Protein AF-A0AAW1X2G7-F1 (afdb_monomer)

Foldseek 3Di:
DDDDDDDPPPPPPPPPPPPDPDDDQDPQLVVQLVVLVVVLVVVVPQDDPVGGDPCPVVSSCVSSVVSSVVSVVVD

Secondary structure (DSSP, 8-state):
-------------------PPPP---HHHHHHHHHHHHHHHHT-TTEETTEEPTTHHHHHHHHHHHHHHHHHH--

pLDDT: mean 72.97, std 13.78, range [39.28, 89.38]

Sequence (75 aa):
MNSQGNSASSTSRSGRKEKQPSHTWTPVEDVALVEALTELCVSGNWKADNGFKSGYLTQLEKNYRAKATELWIES

Structure (mmCIF, N/CA/C/O backbone):
data_AF-A0AAW1X2G7-F1
#
_entry.id   AF-A0AAW1X2G7-F1
#
loop_
_atom_site.group_PDB
_atom_site.id
_atom_site.type_symbol
_atom_site.label_atom_id
_atom_site.label_alt_id
_atom_site.label_comp_id
_atom_site.label_asym_id
_atom_site.label_entity_id
_atom_site.label_seq_id
_atom_site.pdbx_PDB_ins_code
_atom_site.Cartn_x
_atom_site.Cartn_y
_atom_site.Cartn_z
_atom_site.occupancy
_atom_site.B_iso_or_equiv
_atom_site.auth_seq_id
_atom_site.auth_comp_id
_atom_site.auth_asym_id
_atom_site.auth_atom_id
_atom_site.pdbx_PDB_model_num
ATOM 1 N N . MET A 1 1 ? -50.953 33.506 6.263 1.00 39.28 1 MET A N 1
ATOM 2 C CA . MET A 1 1 ? -50.316 32.178 6.334 1.00 39.28 1 MET A CA 1
ATOM 3 C C . MET A 1 1 ? -49.538 31.951 5.043 1.00 39.28 1 MET A C 1
ATOM 5 O O . MET A 1 1 ? -50.045 32.304 3.989 1.00 39.28 1 MET A O 1
ATOM 9 N N . ASN A 1 2 ? -48.285 31.516 5.199 1.00 42.22 2 ASN A N 1
ATOM 10 C CA . ASN A 1 2 ? -47.346 30.885 4.248 1.00 42.22 2 ASN A CA 1
ATOM 11 C C . ASN A 1 2 ? -47.999 30.146 3.034 1.00 42.22 2 ASN A C 1
ATOM 13 O O . ASN A 1 2 ? -49.138 29.715 3.118 1.00 42.22 2 ASN A O 1
ATOM 17 N N . SER A 1 3 ? -47.382 29.973 1.855 1.00 43.72 3 SER A N 1
ATOM 18 C CA . SER A 1 3 ? -46.023 29.470 1.615 1.00 43.72 3 SER A CA 1
ATOM 19 C C . SER A 1 3 ? -45.586 29.593 0.139 1.00 43.72 3 SER A C 1
ATOM 21 O O . SER A 1 3 ? -46.367 29.323 -0.762 1.00 43.72 3 SER A O 1
ATOM 23 N N . GLN A 1 4 ? -44.292 29.893 -0.039 1.00 47.97 4 GLN A N 1
ATOM 24 C CA . GLN A 1 4 ? -43.313 29.306 -0.977 1.00 47.97 4 GLN A CA 1
ATOM 25 C C . GLN A 1 4 ? -43.589 29.216 -2.489 1.00 47.97 4 GLN A C 1
ATOM 27 O O . GLN A 1 4 ? -44.471 28.505 -2.954 1.00 47.97 4 GLN A O 1
ATOM 32 N N . GLY A 1 5 ? -42.626 29.734 -3.260 1.00 49.97 5 GLY A N 1
ATOM 33 C CA . GLY A 1 5 ? -42.352 29.229 -4.600 1.00 49.97 5 GLY A CA 1
ATOM 34 C C . GLY A 1 5 ? -41.172 29.909 -5.285 1.00 49.97 5 GLY A C 1
ATOM 35 O O . GLY A 1 5 ? -41.313 31.012 -5.790 1.00 49.97 5 GLY A O 1
ATOM 36 N N . ASN A 1 6 ? -40.064 29.171 -5.385 1.00 49.53 6 ASN A N 1
ATOM 37 C CA . ASN A 1 6 ? -39.008 29.310 -6.393 1.00 49.53 6 ASN A CA 1
ATOM 38 C C . ASN A 1 6 ? -37.780 30.188 -6.071 1.00 49.53 6 ASN A C 1
ATOM 40 O O . ASN A 1 6 ? -37.491 31.179 -6.738 1.00 49.53 6 ASN A O 1
ATOM 44 N N . SER A 1 7 ? -36.968 29.732 -5.111 1.00 49.00 7 SER A N 1
ATOM 45 C CA . SER A 1 7 ? -35.531 30.030 -5.115 1.00 49.00 7 SER A CA 1
ATOM 46 C C . SER A 1 7 ? -34.876 29.241 -6.250 1.00 49.00 7 SER A C 1
ATOM 48 O O . SER A 1 7 ? -34.670 28.034 -6.129 1.00 49.00 7 SER A O 1
ATOM 50 N N . ALA A 1 8 ? -34.558 29.909 -7.358 1.00 52.03 8 ALA A N 1
ATOM 51 C CA . ALA A 1 8 ? -33.740 29.340 -8.421 1.00 52.03 8 ALA A CA 1
ATOM 52 C C . ALA A 1 8 ? -32.329 29.065 -7.876 1.00 52.03 8 ALA A C 1
ATOM 54 O O . ALA A 1 8 ? -31.470 29.943 -7.831 1.00 52.03 8 ALA A O 1
ATOM 55 N N . SER A 1 9 ? -32.094 27.837 -7.420 1.00 53.81 9 SER A N 1
ATOM 56 C CA . SER A 1 9 ? -30.773 27.350 -7.041 1.00 53.81 9 SER A CA 1
ATOM 57 C C . SER A 1 9 ? -29.938 27.145 -8.302 1.00 53.81 9 SER A C 1
ATOM 59 O O . SER A 1 9 ? -29.947 26.070 -8.909 1.00 53.81 9 SER A O 1
ATOM 61 N N . SER A 1 10 ? -29.210 28.186 -8.699 1.00 57.59 10 SER A N 1
ATOM 62 C CA . SER A 1 10 ? -28.127 28.127 -9.676 1.00 57.59 10 SER A CA 1
ATOM 63 C C . SER A 1 10 ? -27.010 27.233 -9.137 1.00 57.59 10 SER A C 1
ATOM 65 O O . SER A 1 10 ? -26.033 27.672 -8.537 1.00 57.59 10 SER A O 1
ATOM 67 N N . THR A 1 11 ? -27.146 25.925 -9.348 1.00 59.34 11 THR A N 1
ATOM 68 C CA . THR A 1 11 ? -26.071 24.973 -9.063 1.00 59.34 11 THR A CA 1
ATOM 69 C C . THR A 1 11 ? -25.089 24.997 -10.229 1.00 59.34 11 THR A C 1
ATOM 71 O O . THR A 1 11 ? -24.985 24.049 -11.003 1.00 59.34 11 THR A O 1
ATOM 74 N N . SER A 1 12 ? -24.351 26.096 -10.377 1.00 58.88 12 SER A N 1
ATOM 75 C CA . SER A 1 12 ? -23.184 26.153 -11.255 1.00 58.88 12 SER A CA 1
ATOM 76 C C . SER A 1 12 ? -22.027 25.403 -10.595 1.00 58.88 12 SER A C 1
ATOM 78 O O . SER A 1 12 ? -21.050 25.993 -10.142 1.00 58.88 12 SER A O 1
ATOM 80 N N . ARG A 1 13 ? -22.116 24.070 -10.536 1.00 60.78 13 ARG A N 1
ATOM 81 C CA . ARG A 1 13 ? -20.970 23.204 -10.219 1.00 60.78 13 ARG A CA 1
ATOM 82 C C . ARG A 1 13 ? -20.135 22.982 -11.479 1.00 60.78 13 ARG A C 1
ATOM 84 O O . ARG A 1 13 ? -19.888 21.852 -11.876 1.00 60.78 13 ARG A O 1
ATOM 91 N N . SER A 1 14 ? -19.685 24.064 -12.108 1.00 61.84 14 SER A N 1
ATOM 92 C CA . SER A 1 14 ? -18.618 23.991 -13.109 1.00 61.84 14 SER A CA 1
ATOM 93 C C . SER A 1 14 ? -17.281 24.286 -12.434 1.00 61.84 14 SER A C 1
ATOM 95 O O . SER A 1 14 ? -16.568 25.218 -12.791 1.00 61.84 14 SER A O 1
ATOM 97 N N . GLY A 1 15 ? -16.949 23.486 -11.420 1.00 59.50 15 GLY A N 1
ATOM 98 C CA . GLY A 1 15 ? -15.585 23.381 -10.923 1.00 59.50 15 GLY A CA 1
ATOM 99 C C . GLY A 1 15 ? -14.850 22.421 -11.842 1.00 59.50 15 GLY A C 1
ATOM 100 O O . GLY A 1 15 ? -14.932 21.207 -11.658 1.00 59.50 15 GLY A O 1
ATOM 101 N N . ARG A 1 16 ? -14.190 22.950 -12.874 1.00 63.66 16 ARG A N 1
ATOM 102 C CA . ARG A 1 16 ? -13.273 22.184 -13.717 1.00 63.66 16 ARG A CA 1
ATOM 103 C C . ARG A 1 16 ? -12.151 21.706 -12.791 1.00 63.66 16 ARG A C 1
ATOM 105 O O . ARG A 1 16 ? -11.241 22.472 -12.505 1.00 63.66 16 ARG A O 1
ATOM 112 N N . LYS A 1 17 ? -12.269 20.490 -12.240 1.00 66.25 17 LYS A N 1
ATOM 113 C CA . LYS A 1 17 ? -11.188 19.872 -11.466 1.00 66.25 17 LYS A CA 1
ATOM 114 C C . LYS A 1 17 ? -9.982 19.860 -12.393 1.00 66.25 17 LYS A C 1
ATOM 116 O O . LYS A 1 17 ? -10.047 19.219 -13.445 1.00 66.25 17 LYS A O 1
ATOM 121 N N . GLU A 1 18 ? -8.952 20.635 -12.061 1.00 69.12 18 GLU A N 1
ATOM 122 C CA . GLU A 1 18 ? -7.669 20.536 -12.743 1.00 69.12 18 GLU A CA 1
ATOM 123 C C . GLU A 1 18 ? -7.330 19.054 -12.821 1.00 69.12 18 GLU A C 1
ATOM 125 O O . GLU A 1 18 ? -7.406 18.338 -11.816 1.00 69.12 18 GLU A O 1
ATOM 130 N N . LYS A 1 19 ? -7.084 18.573 -14.043 1.00 66.94 19 LYS A N 1
ATOM 131 C CA . LYS A 1 19 ? -6.658 17.198 -14.258 1.00 66.94 19 LYS A CA 1
ATOM 132 C C . LYS A 1 19 ? -5.330 17.067 -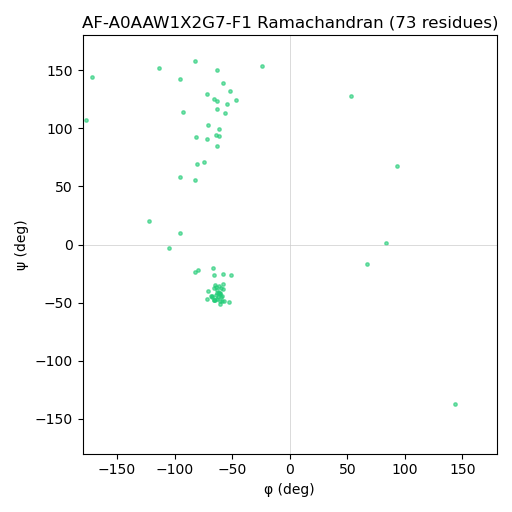13.532 1.00 66.94 19 LYS A C 1
ATOM 134 O O . LYS A 1 19 ? -4.311 17.522 -14.041 1.00 66.94 19 LYS A O 1
ATOM 139 N N . GLN A 1 20 ? -5.374 16.506 -12.328 1.00 71.19 20 GLN A N 1
ATOM 140 C CA . GLN A 1 20 ? -4.174 16.102 -11.621 1.00 71.19 20 GLN A CA 1
ATOM 141 C C . GLN A 1 20 ? -3.373 15.222 -12.586 1.00 71.19 20 GLN A C 1
ATOM 143 O O . GLN A 1 20 ? -3.984 14.368 -13.245 1.00 71.19 20 GLN A O 1
ATOM 148 N N . PRO A 1 21 ? -2.062 15.462 -12.745 1.00 70.81 21 PRO A N 1
ATOM 149 C CA . PRO A 1 21 ? -1.244 14.633 -13.609 1.00 70.81 21 PRO A CA 1
ATOM 150 C C . PRO A 1 21 ? -1.408 13.181 -13.157 1.00 70.81 21 PRO A C 1
ATOM 152 O O . PRO A 1 21 ? -1.187 12.853 -11.992 1.00 70.81 21 PRO A O 1
ATOM 155 N N . SER A 1 22 ? -1.872 12.322 -14.064 1.00 74.12 22 SER A N 1
ATOM 156 C CA . SER A 1 22 ? -1.924 10.889 -13.805 1.00 74.12 22 SER A CA 1
ATOM 157 C C . SER A 1 22 ? -0.490 10.414 -13.625 1.00 74.12 22 SER A C 1
ATOM 159 O O . SER A 1 22 ? 0.310 10.534 -14.552 1.00 74.12 22 SER A O 1
ATOM 161 N N . HIS A 1 23 ? -0.159 9.924 -12.434 1.00 78.94 23 HIS A N 1
ATOM 162 C CA . HIS A 1 23 ? 1.136 9.307 -12.197 1.00 78.94 23 HIS A CA 1
ATOM 163 C C . HIS A 1 23 ? 1.256 8.057 -13.078 1.00 78.94 23 HIS A C 1
ATOM 165 O O . HIS A 1 23 ? 0.389 7.180 -13.039 1.00 78.94 23 HIS A O 1
ATOM 171 N N . THR A 1 24 ? 2.304 8.012 -13.899 1.00 79.75 24 THR A N 1
ATOM 172 C CA . THR A 1 24 ? 2.649 6.843 -14.707 1.00 79.75 24 THR A CA 1
ATOM 173 C C . THR A 1 24 ? 3.636 6.009 -13.912 1.00 79.75 24 THR A C 1
ATOM 175 O O . THR A 1 24 ? 4.756 6.455 -13.691 1.00 79.75 24 THR A O 1
ATOM 178 N N . TRP A 1 25 ? 3.216 4.814 -13.511 1.00 81.50 25 TRP A N 1
ATOM 179 C CA . TRP A 1 25 ? 4.075 3.857 -12.823 1.00 81.50 25 TRP A CA 1
ATOM 180 C C . TRP A 1 25 ? 5.186 3.376 -13.757 1.00 8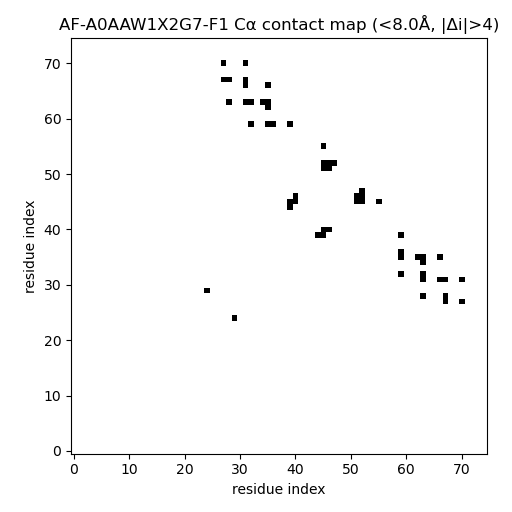1.50 25 TRP A C 1
ATOM 182 O O . TRP A 1 25 ? 4.910 2.901 -14.863 1.00 81.50 25 TRP A O 1
ATOM 192 N N . THR A 1 26 ? 6.441 3.502 -13.330 1.00 84.19 26 THR A N 1
ATOM 193 C CA . THR A 1 26 ? 7.569 2.857 -14.014 1.00 84.19 26 THR A CA 1
ATOM 194 C C . THR A 1 26 ? 7.709 1.394 -13.572 1.00 84.19 26 THR A C 1
ATOM 196 O O . THR A 1 26 ? 7.252 1.043 -12.487 1.00 84.19 26 THR A O 1
ATOM 199 N N . PRO A 1 27 ? 8.358 0.513 -14.359 1.00 84.62 27 PRO A N 1
ATOM 200 C CA . PRO A 1 27 ? 8.538 -0.890 -13.971 1.00 84.62 27 PRO A CA 1
ATOM 201 C C . PRO A 1 27 ? 9.277 -1.078 -12.635 1.00 84.62 27 PRO A C 1
ATOM 203 O O . PRO A 1 27 ? 8.973 -1.999 -11.888 1.00 84.62 27 PRO A O 1
ATOM 206 N N . VAL A 1 28 ? 10.229 -0.194 -12.317 1.00 83.44 28 VAL A N 1
ATOM 207 C CA . VAL A 1 28 ? 10.977 -0.216 -11.047 1.00 83.44 28 VAL A CA 1
ATOM 208 C C . VAL A 1 28 ? 10.060 0.140 -9.875 1.00 83.44 28 VAL A C 1
ATOM 210 O O . VAL A 1 28 ? 10.066 -0.525 -8.841 1.00 83.44 28 VAL A O 1
ATOM 213 N N . GLU A 1 29 ? 9.229 1.167 -10.053 1.00 84.62 29 GLU A N 1
ATOM 214 C CA . GLU A 1 29 ? 8.226 1.565 -9.066 1.00 84.62 29 GLU A CA 1
ATOM 215 C C . GLU A 1 29 ? 7.142 0.496 -8.886 1.00 84.62 29 GLU A C 1
ATOM 217 O O . GLU A 1 29 ? 6.704 0.255 -7.764 1.00 84.62 29 GLU A O 1
ATOM 222 N N . ASP A 1 30 ? 6.740 -0.179 -9.963 1.00 87.06 30 ASP A N 1
ATOM 223 C CA . ASP A 1 30 ? 5.757 -1.264 -9.919 1.00 87.06 30 ASP A CA 1
ATOM 224 C C . ASP A 1 30 ? 6.254 -2.436 -9.059 1.00 87.06 30 ASP A C 1
ATOM 226 O O . ASP A 1 30 ? 5.539 -2.903 -8.172 1.00 87.06 30 ASP A O 1
ATOM 230 N N . VAL A 1 31 ? 7.519 -2.845 -9.222 1.00 88.19 31 VAL A N 1
ATOM 231 C CA . VAL A 1 31 ? 8.137 -3.881 -8.375 1.00 88.19 31 VAL A CA 1
ATOM 232 C C . VAL A 1 31 ? 8.154 -3.453 -6.904 1.00 88.19 31 VAL A C 1
ATOM 234 O O . VAL A 1 31 ? 7.688 -4.203 -6.044 1.00 88.19 31 VAL A O 1
ATOM 237 N N . ALA A 1 32 ? 8.607 -2.230 -6.608 1.00 87.12 32 ALA A N 1
ATOM 238 C CA . ALA A 1 32 ? 8.619 -1.701 -5.242 1.00 87.12 32 ALA A CA 1
ATOM 239 C C . ALA A 1 32 ? 7.211 -1.637 -4.623 1.00 87.12 32 ALA A C 1
ATOM 241 O O . ALA A 1 32 ? 7.034 -1.904 -3.430 1.00 87.12 32 ALA A O 1
ATOM 242 N N . LEU A 1 33 ? 6.200 -1.292 -5.425 1.00 87.94 33 LEU A N 1
ATOM 243 C CA . LEU A 1 33 ? 4.806 -1.248 -4.997 1.00 87.94 33 LEU A CA 1
ATOM 244 C C . LEU A 1 33 ? 4.287 -2.648 -4.654 1.00 87.94 33 LEU A C 1
ATOM 246 O O . LEU A 1 33 ? 3.676 -2.829 -3.598 1.00 87.94 33 LEU A O 1
ATOM 250 N N . VAL A 1 34 ? 4.529 -3.633 -5.522 1.00 89.38 34 VAL A N 1
ATOM 251 C CA . VAL A 1 34 ? 4.091 -5.0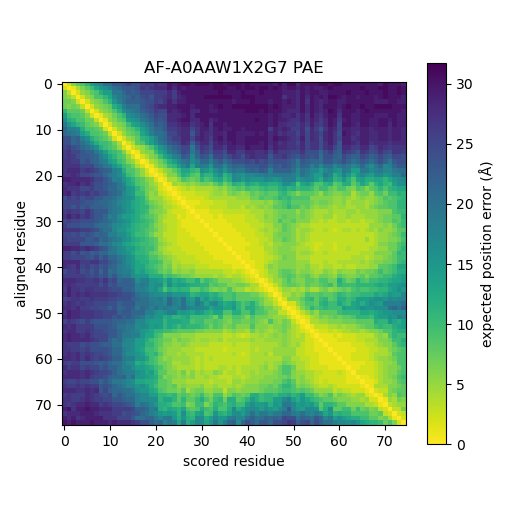22 -5.321 1.00 89.38 34 VAL A CA 1
ATOM 252 C C . VAL A 1 34 ? 4.750 -5.630 -4.085 1.00 89.38 34 VAL A C 1
ATOM 254 O O . VAL A 1 34 ? 4.069 -6.280 -3.286 1.00 89.38 34 VAL A O 1
ATOM 257 N N . GLU A 1 35 ? 6.040 -5.385 -3.868 1.00 88.88 35 GLU A N 1
ATOM 258 C CA . GLU A 1 35 ? 6.724 -5.833 -2.655 1.00 88.88 35 GLU A CA 1
ATOM 259 C C . GLU A 1 35 ? 6.150 -5.184 -1.394 1.00 88.88 35 GLU A C 1
ATOM 261 O O . GLU A 1 35 ? 5.836 -5.889 -0.433 1.00 88.88 35 GLU A O 1
ATOM 266 N N . ALA A 1 36 ? 5.949 -3.861 -1.401 1.00 88.75 36 ALA A N 1
ATOM 267 C CA . ALA A 1 36 ? 5.360 -3.150 -0.268 1.00 88.75 36 ALA A CA 1
ATOM 268 C C . ALA A 1 36 ? 3.956 -3.684 0.062 1.00 88.75 36 ALA A C 1
ATOM 270 O O . ALA A 1 36 ? 3.645 -3.944 1.226 1.00 88.75 36 ALA A O 1
ATOM 271 N N . LEU A 1 37 ? 3.111 -3.904 -0.953 1.00 88.00 37 LEU A N 1
ATOM 272 C CA . LEU A 1 37 ? 1.785 -4.511 -0.791 1.00 88.00 37 LEU A CA 1
ATOM 273 C C . LEU A 1 37 ? 1.869 -5.921 -0.201 1.00 88.00 37 LEU A C 1
ATOM 275 O O . LEU A 1 37 ? 1.072 -6.271 0.675 1.00 88.00 37 LEU A O 1
ATOM 279 N N . THR A 1 38 ? 2.829 -6.719 -0.666 1.00 88.12 38 THR A N 1
ATOM 280 C CA . THR A 1 38 ? 3.031 -8.097 -0.212 1.00 88.12 38 THR A CA 1
ATOM 281 C C . THR A 1 38 ? 3.451 -8.130 1.253 1.00 88.12 38 THR A C 1
ATOM 283 O O . THR A 1 38 ? 2.824 -8.834 2.042 1.00 88.12 38 THR A O 1
ATOM 286 N N . GLU A 1 39 ? 4.427 -7.319 1.660 1.00 86.94 39 GLU A N 1
ATOM 287 C CA . GLU A 1 39 ? 4.868 -7.207 3.059 1.00 86.94 39 GLU A CA 1
ATOM 288 C C . GLU A 1 39 ? 3.731 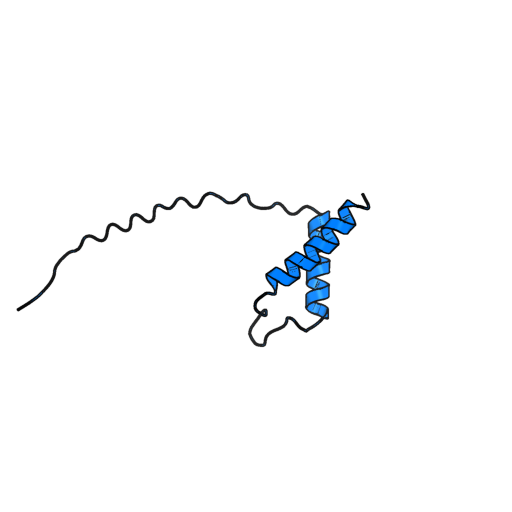-6.762 3.988 1.00 86.94 39 GLU A C 1
ATOM 290 O O . GLU A 1 39 ? 3.499 -7.359 5.044 1.00 86.94 39 GLU A O 1
ATOM 295 N N . LEU A 1 40 ? 2.962 -5.754 3.566 1.00 85.19 40 LEU A N 1
ATOM 296 C CA . LEU A 1 40 ? 1.784 -5.271 4.289 1.00 85.19 40 LEU A CA 1
ATOM 297 C C . LEU A 1 40 ? 0.698 -6.349 4.431 1.00 85.19 40 LEU A C 1
ATOM 299 O O . LEU A 1 40 ? 0.027 -6.413 5.466 1.00 85.19 40 LEU A O 1
ATOM 303 N N . CYS A 1 41 ? 0.529 -7.198 3.416 1.00 82.56 41 CYS A N 1
ATOM 304 C CA . CYS A 1 41 ? -0.414 -8.312 3.432 1.00 82.56 41 CYS A CA 1
ATOM 305 C C . CYS A 1 41 ? 0.060 -9.446 4.357 1.00 82.56 41 CYS A C 1
ATOM 307 O O . CYS A 1 41 ? -0.711 -9.917 5.198 1.00 82.56 41 CYS A O 1
ATOM 309 N N . VAL A 1 42 ? 1.337 -9.833 4.254 1.00 83.62 42 VAL A N 1
ATOM 310 C CA . VAL A 1 42 ? 1.968 -10.891 5.063 1.00 83.62 42 VAL A CA 1
ATOM 311 C C . VAL A 1 42 ? 2.004 -10.517 6.543 1.00 83.62 42 VAL A C 1
ATOM 313 O O . VAL A 1 42 ? 1.760 -11.372 7.391 1.00 83.62 42 VAL A O 1
ATOM 316 N N . SER A 1 43 ? 2.224 -9.239 6.870 1.00 80.50 43 SER A N 1
ATOM 317 C CA . SER A 1 43 ? 2.193 -8.753 8.254 1.00 80.50 43 SER A CA 1
ATOM 318 C C . SER A 1 43 ? 0.853 -9.026 8.948 1.00 80.50 43 SER A C 1
ATOM 320 O O . SER A 1 43 ? 0.816 -9.081 10.173 1.00 80.50 43 SER A O 1
ATOM 322 N N . GLY A 1 44 ? -0.256 -9.167 8.208 1.00 75.69 44 GLY A N 1
ATOM 323 C CA . GLY A 1 44 ? -1.587 -9.458 8.757 1.00 75.69 44 GLY A CA 1
ATOM 324 C C . GLY A 1 44 ? -2.198 -8.333 9.608 1.00 75.69 44 GLY A C 1
ATOM 325 O O . GLY A 1 44 ? -3.413 -8.293 9.793 1.00 75.69 44 GLY A O 1
ATOM 326 N N . ASN A 1 45 ? -1.392 -7.367 10.060 1.00 74.00 45 ASN A N 1
ATOM 327 C CA . ASN A 1 45 ? -1.780 -6.262 10.936 1.00 74.00 45 ASN A CA 1
ATOM 328 C C . ASN A 1 45 ? -2.746 -5.259 10.300 1.00 74.00 45 ASN A C 1
ATOM 330 O O . ASN A 1 45 ? -3.404 -4.509 11.028 1.00 74.00 45 ASN A O 1
ATOM 334 N N . TRP A 1 46 ? -2.825 -5.226 8.970 1.00 73.88 46 TRP A N 1
ATOM 335 C CA . TRP A 1 46 ? -3.561 -4.210 8.215 1.00 73.88 46 TRP A CA 1
ATOM 336 C C . TRP A 1 46 ? -4.888 -4.693 7.627 1.00 73.88 46 TRP A C 1
ATOM 338 O O . TRP A 1 46 ? -5.644 -3.886 7.080 1.00 73.88 46 TRP A O 1
ATOM 348 N N . LYS A 1 47 ? -5.206 -5.980 7.807 1.00 67.69 47 LYS A N 1
ATOM 349 C CA . LYS A 1 47 ? -6.536 -6.527 7.532 1.00 67.69 47 LYS A CA 1
ATOM 350 C C . LYS A 1 47 ? -7.514 -6.032 8.604 1.00 67.69 47 LYS A C 1
ATOM 352 O O . LYS A 1 47 ? -7.222 -6.112 9.798 1.00 67.69 47 LYS A O 1
ATOM 357 N N . ALA A 1 48 ? -8.652 -5.494 8.181 1.00 68.19 48 ALA A N 1
ATOM 358 C CA . ALA A 1 48 ? -9.806 -5.205 9.028 1.00 68.19 48 ALA A CA 1
ATOM 359 C C . ALA A 1 48 ? -10.973 -6.114 8.613 1.00 68.19 48 ALA A C 1
ATOM 361 O O . ALA A 1 48 ? -11.066 -6.474 7.440 1.00 68.19 48 ALA A O 1
ATOM 362 N N . ASP A 1 49 ? -11.876 -6.445 9.542 1.00 68.56 49 ASP A N 1
ATOM 363 C CA . ASP A 1 49 ? -13.034 -7.328 9.298 1.00 68.56 49 ASP A CA 1
ATOM 364 C C . ASP A 1 49 ? -13.889 -6.929 8.078 1.00 68.56 49 ASP A C 1
ATOM 366 O O . ASP A 1 49 ? -14.468 -7.794 7.430 1.00 68.56 49 ASP A O 1
ATOM 370 N N . ASN A 1 50 ? -13.891 -5.643 7.699 1.00 69.00 50 ASN A N 1
ATOM 371 C CA . ASN A 1 50 ? -14.635 -5.109 6.550 1.00 69.00 50 ASN A CA 1
ATOM 372 C C . ASN A 1 50 ? -13.761 -4.397 5.491 1.00 69.00 50 ASN A C 1
ATOM 374 O O . ASN A 1 50 ? -14.276 -3.593 4.714 1.00 69.00 50 ASN A O 1
ATOM 378 N N . GLY A 1 51 ? -12.447 -4.649 5.441 1.00 73.00 51 GLY A N 1
ATOM 379 C CA . GLY A 1 51 ? -11.569 -4.065 4.417 1.00 73.00 51 GLY A CA 1
ATOM 380 C C . GLY A 1 51 ? -10.178 -3.698 4.928 1.00 73.00 51 GLY A C 1
ATOM 381 O O . GLY A 1 51 ? -9.544 -4.458 5.655 1.00 73.00 51 GLY A O 1
ATOM 382 N N . PHE A 1 52 ? -9.684 -2.527 4.533 1.00 76.19 52 PHE A N 1
ATOM 383 C CA . PHE A 1 52 ? -8.375 -2.025 4.955 1.00 76.19 52 PHE A CA 1
ATOM 384 C C . PHE A 1 52 ? -8.510 -1.090 6.156 1.00 76.19 52 PHE A C 1
ATOM 386 O O . PHE A 1 52 ? -9.449 -0.295 6.238 1.00 76.19 52 PHE A O 1
ATOM 393 N N . LYS A 1 53 ? -7.551 -1.154 7.086 1.00 78.81 53 LYS A N 1
ATOM 394 C CA . LYS A 1 53 ? -7.482 -0.197 8.200 1.00 78.81 53 LYS A CA 1
ATOM 395 C C . LYS A 1 53 ? -7.246 1.226 7.690 1.00 78.81 53 LYS A C 1
ATOM 397 O O . LYS A 1 53 ? -6.581 1.433 6.672 1.00 78.81 53 LYS A O 1
ATOM 402 N N . SER A 1 54 ? -7.755 2.222 8.421 1.00 78.25 54 SER A N 1
ATOM 403 C CA . SER A 1 54 ? -7.412 3.616 8.132 1.00 78.25 54 SER A CA 1
ATOM 404 C C . SER A 1 54 ? -5.892 3.800 8.229 1.00 78.25 54 SER A C 1
ATOM 406 O O . SER A 1 54 ? -5.228 3.205 9.077 1.00 78.25 54 SER A O 1
ATOM 408 N N . GLY A 1 55 ? -5.320 4.561 7.296 1.00 83.44 55 GLY A N 1
ATOM 409 C CA . GLY A 1 55 ? -3.868 4.724 7.193 1.00 83.44 55 GLY A CA 1
ATOM 410 C C . GLY A 1 55 ? -3.137 3.617 6.426 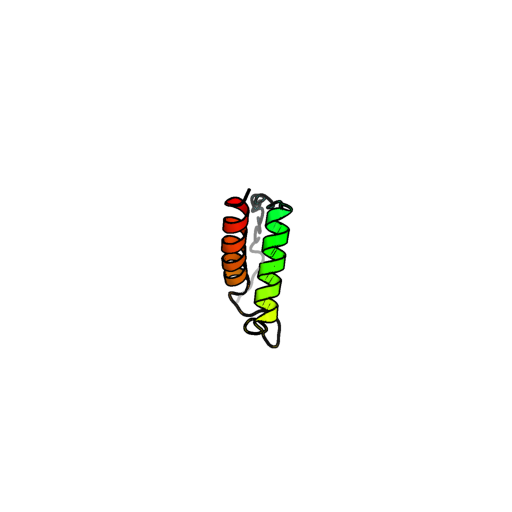1.00 83.44 55 GLY A C 1
ATOM 411 O O . GLY A 1 55 ? -1.925 3.730 6.272 1.00 83.44 55 GLY A O 1
ATOM 412 N N . TYR A 1 56 ? -3.832 2.607 5.881 1.00 85.00 56 TYR A N 1
ATOM 413 C CA . TYR A 1 56 ? -3.216 1.597 5.007 1.00 85.00 56 TYR A CA 1
ATOM 414 C C . TYR A 1 56 ? -2.440 2.229 3.849 1.00 85.00 56 TYR A C 1
ATOM 416 O O . TYR A 1 56 ? -1.272 1.918 3.654 1.00 85.00 56 TYR A O 1
ATOM 424 N N . LEU A 1 57 ? -3.063 3.175 3.137 1.00 84.69 57 LEU A N 1
ATOM 425 C CA . LEU A 1 57 ? -2.411 3.900 2.044 1.00 84.69 57 LEU A CA 1
ATOM 426 C C . LEU A 1 57 ? -1.191 4.688 2.528 1.00 84.69 57 LEU A C 1
ATOM 428 O O . LEU A 1 57 ? -0.147 4.638 1.898 1.00 84.69 57 LEU A O 1
ATOM 432 N N . THR A 1 58 ? -1.277 5.344 3.686 1.00 86.38 58 THR A N 1
ATOM 433 C CA . THR A 1 58 ? -0.140 6.070 4.271 1.00 86.38 58 THR A CA 1
ATOM 434 C C . THR A 1 58 ? 1.014 5.134 4.626 1.00 86.38 58 THR A C 1
ATOM 436 O O . THR A 1 58 ? 2.177 5.488 4.440 1.00 86.38 58 THR A O 1
ATOM 439 N N . GLN A 1 59 ? 0.722 3.939 5.142 1.00 86.50 59 GLN A N 1
ATOM 440 C CA . GLN A 1 59 ? 1.753 2.948 5.431 1.00 86.50 59 GLN A CA 1
ATOM 441 C C . GLN A 1 59 ? 2.331 2.358 4.141 1.00 86.50 59 GLN A C 1
ATOM 443 O O . GLN A 1 59 ? 3.546 2.191 4.048 1.00 86.50 59 GLN A O 1
ATOM 448 N N . LEU A 1 60 ? 1.488 2.090 3.144 1.00 88.38 60 LEU A N 1
ATOM 449 C CA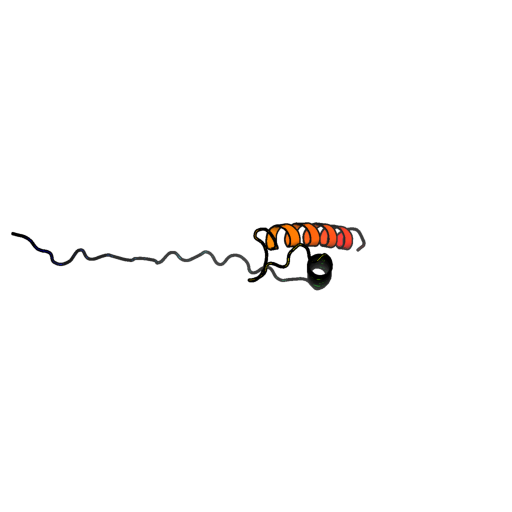 . LEU A 1 60 ? 1.909 1.633 1.826 1.00 88.38 60 LEU A CA 1
ATOM 450 C C . LEU A 1 60 ? 2.845 2.645 1.172 1.00 88.38 60 LEU A C 1
ATOM 452 O O . LEU A 1 60 ? 3.935 2.268 0.769 1.00 88.38 60 LEU A O 1
ATOM 456 N N . GLU A 1 61 ? 2.483 3.927 1.156 1.00 86.31 61 GLU A N 1
ATOM 457 C CA . GLU A 1 61 ? 3.328 4.999 0.628 1.00 86.31 61 GLU A CA 1
ATOM 458 C C . GLU A 1 61 ? 4.682 5.077 1.337 1.00 86.31 61 GLU A C 1
ATOM 460 O O . GLU A 1 61 ? 5.690 5.313 0.681 1.00 86.31 61 GLU A O 1
ATOM 465 N N . LYS A 1 62 ? 4.741 4.861 2.658 1.00 86.81 62 LYS A N 1
ATOM 466 C CA . LYS A 1 62 ? 6.015 4.831 3.397 1.00 86.81 62 LYS A CA 1
ATOM 467 C C . LYS A 1 62 ? 6.906 3.663 2.972 1.00 86.81 62 LYS A C 1
ATOM 469 O O . LYS A 1 62 ? 8.087 3.881 2.723 1.00 86.81 62 LYS A O 1
ATOM 474 N N . ASN A 1 63 ? 6.347 2.454 2.885 1.00 86.31 63 ASN A N 1
ATOM 475 C CA . ASN A 1 63 ? 7.098 1.256 2.485 1.00 86.31 63 ASN A CA 1
ATOM 476 C C . ASN A 1 63 ? 7.532 1.347 1.022 1.00 86.31 63 ASN A C 1
ATOM 478 O O . ASN A 1 63 ? 8.696 1.130 0.706 1.00 86.31 63 ASN A O 1
ATOM 482 N N . TYR A 1 64 ? 6.612 1.756 0.151 1.00 85.56 64 TYR A N 1
ATOM 483 C CA . TYR A 1 64 ? 6.884 2.019 -1.253 1.00 85.56 64 TYR A CA 1
ATOM 484 C C . TYR A 1 64 ? 7.990 3.061 -1.426 1.00 85.56 64 TYR A C 1
ATOM 486 O O . TYR A 1 64 ? 8.931 2.816 -2.164 1.00 85.56 64 TYR A O 1
ATOM 494 N N . ARG A 1 65 ? 7.924 4.202 -0.726 1.00 83.06 65 ARG A N 1
ATOM 495 C CA . ARG A 1 65 ? 8.963 5.240 -0.820 1.00 83.06 65 ARG A CA 1
ATOM 496 C C . ARG A 1 65 ? 10.321 4.731 -0.365 1.00 83.06 65 ARG A C 1
ATOM 498 O O . ARG A 1 65 ? 11.293 5.050 -1.029 1.00 83.06 65 ARG A O 1
ATOM 505 N N . ALA A 1 66 ? 10.380 3.955 0.718 1.00 83.62 66 ALA A N 1
ATOM 506 C CA . ALA A 1 66 ? 11.628 3.353 1.181 1.00 83.62 66 ALA A CA 1
ATOM 507 C C . ALA A 1 66 ? 12.230 2.427 0.109 1.00 83.62 66 ALA A C 1
ATOM 509 O O . ALA A 1 66 ? 13.368 2.628 -0.306 1.00 83.62 66 ALA A O 1
ATOM 510 N N . LYS A 1 67 ? 11.429 1.500 -0.427 1.00 81.12 67 LYS A N 1
ATOM 511 C CA . LYS A 1 67 ? 11.861 0.562 -1.475 1.00 81.12 67 LYS A CA 1
ATOM 512 C C . LYS A 1 67 ? 12.227 1.260 -2.784 1.00 81.12 67 LYS A C 1
ATOM 514 O O . LYS A 1 67 ? 13.251 0.962 -3.384 1.00 81.12 67 LYS A O 1
ATOM 519 N N . ALA A 1 68 ? 11.424 2.231 -3.212 1.00 79.81 68 ALA A N 1
ATOM 520 C CA . ALA A 1 68 ? 11.708 3.028 -4.396 1.00 79.81 68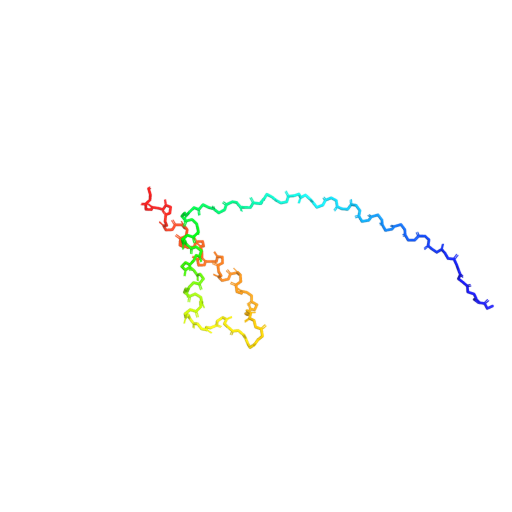 ALA A CA 1
ATOM 521 C C . ALA A 1 68 ? 13.029 3.791 -4.229 1.00 79.81 68 ALA A C 1
ATOM 523 O O . ALA A 1 68 ? 13.838 3.791 -5.143 1.00 79.81 68 ALA A O 1
ATOM 524 N N . THR A 1 69 ? 13.312 4.390 -3.067 1.00 73.25 69 THR A N 1
ATOM 525 C CA . THR A 1 69 ? 14.607 5.061 -2.863 1.00 73.25 69 THR A CA 1
ATOM 526 C C . THR A 1 69 ? 15.796 4.106 -2.896 1.00 73.25 69 THR A C 1
ATOM 528 O O . THR A 1 69 ? 16.838 4.491 -3.415 1.00 73.25 69 THR A O 1
ATOM 531 N N . GLU A 1 70 ? 15.652 2.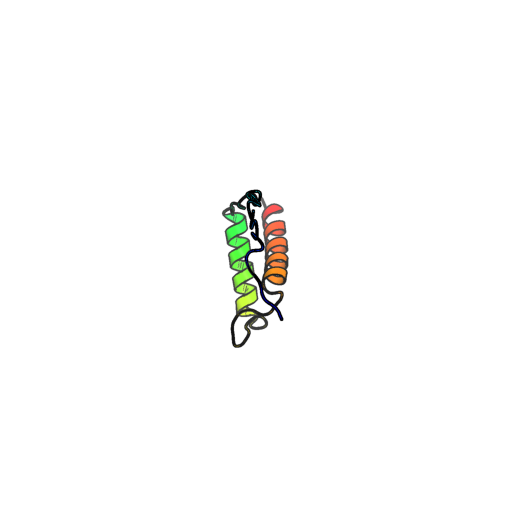876 -2.401 1.00 62.00 70 GLU A N 1
ATOM 532 C CA . GLU A 1 70 ? 16.725 1.874 -2.440 1.00 62.00 70 GLU A CA 1
ATOM 533 C C . GLU A 1 70 ? 17.023 1.423 -3.877 1.00 62.00 70 GLU A C 1
ATOM 535 O O . GLU A 1 70 ? 18.174 1.449 -4.305 1.00 62.00 70 GLU A O 1
ATOM 540 N N . LEU A 1 71 ? 15.990 1.158 -4.684 1.00 63.78 71 LEU A N 1
ATOM 541 C CA . LEU A 1 71 ? 16.166 0.755 -6.087 1.00 63.78 71 LEU A CA 1
ATOM 542 C C . LEU A 1 71 ? 16.784 1.849 -6.976 1.00 63.78 71 LEU A C 1
ATOM 544 O O . LEU A 1 71 ? 17.422 1.539 -7.982 1.00 63.78 71 LEU A O 1
ATOM 548 N N . TRP A 1 72 ? 16.615 3.125 -6.616 1.00 64.56 72 TRP A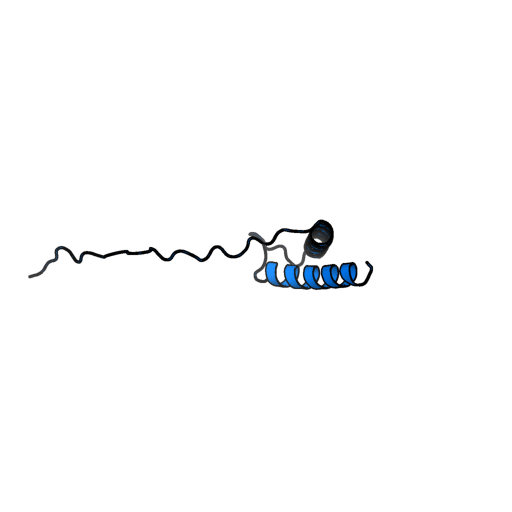 N 1
ATOM 549 C CA . TRP A 1 72 ? 17.238 4.251 -7.323 1.00 64.56 72 TRP A CA 1
ATOM 550 C C . TRP A 1 72 ? 18.707 4.476 -6.946 1.00 64.56 72 TRP A C 1
ATOM 552 O O . TRP A 1 72 ? 19.430 5.103 -7.715 1.00 64.56 72 TRP A O 1
ATOM 562 N N . ILE A 1 73 ? 19.151 4.003 -5.780 1.00 59.72 73 ILE A N 1
ATOM 563 C CA . ILE A 1 73 ? 20.554 4.112 -5.346 1.00 59.72 73 ILE A CA 1
ATOM 564 C C . ILE A 1 73 ? 21.407 2.986 -5.959 1.00 59.72 73 ILE A C 1
ATOM 566 O O . ILE A 1 73 ? 22.613 3.151 -6.123 1.00 59.72 73 ILE A O 1
ATOM 570 N N . GLU A 1 74 ? 20.781 1.873 -6.345 1.00 53.31 74 GLU A N 1
ATOM 571 C CA . GLU A 1 74 ? 21.429 0.683 -6.914 1.00 53.31 74 GLU A CA 1
ATOM 572 C C . GLU A 1 74 ? 21.444 0.615 -8.459 1.00 53.31 74 GLU A C 1
ATOM 574 O O . GLU A 1 74 ? 21.823 -0.419 -9.011 1.00 53.31 74 GLU A O 1
ATOM 579 N N . SER A 1 75 ? 21.068 1.698 -9.159 1.00 49.09 75 SER A N 1
ATOM 580 C CA . SER A 1 75 ? 21.063 1.800 -10.637 1.00 49.09 75 SER A CA 1
ATOM 581 C C . SER A 1 75 ? 22.196 2.650 -11.214 1.00 49.09 75 SER A C 1
ATOM 583 O O . SER A 1 75 ? 22.531 3.694 -10.613 1.00 49.09 75 SER A O 1
#

Radius of gyration: 22.5 Å; Cα contacts (8 Å, |Δi|>4): 28; chains: 1; bounding box: 72×43×26 Å

Solvent-accessible surface area (backbone atoms only — not comparable to full-atom values): 4869 Å² total; per-residue (Å²): 133,89,82,92,87,80,83,80,78,80,79,79,79,79,72,76,72,74,79,70,80,79,84,77,82,47,76,70,49,47,52,26,42,52,51,30,52,46,52,52,56,73,64,52,78,45,66,41,101,88,48,73,40,90,59,48,67,62,52,41,51,52,44,21,49,53,44,38,54,51,59,62,71,76,106

Organism: Rubus argutus (NCBI:txid59490)

Nearest PDB structures (foldseek):
  5sva-assembly1_U  TM=2.889E-01  e=6.590E+00  Saccharomyces cerevisiae

Mean predicted aligned error: 14.11 Å